Protein AF-A0A7V8XW16-F1 (afdb_monomer_lite)

Structure (mmCIF, N/CA/C/O backbone):
data_AF-A0A7V8XW16-F1
#
_entry.id   AF-A0A7V8XW16-F1
#
loop_
_atom_site.group_PDB
_atom_site.id
_atom_site.type_symbol
_atom_site.label_atom_id
_atom_site.label_alt_id
_atom_site.label_comp_id
_atom_site.label_asym_id
_atom_site.label_entity_id
_atom_site.label_seq_id
_atom_site.pdbx_PDB_ins_code
_atom_site.Cartn_x
_atom_site.Cartn_y
_atom_site.Cartn_z
_atom_site.occupancy
_atom_site.B_iso_or_equiv
_atom_site.auth_seq_id
_atom_site.auth_comp_id
_atom_site.auth_asym_id
_atom_site.auth_atom_id
_atom_site.pdbx_PDB_model_num
ATOM 1 N N . MET A 1 1 ? -7.260 -81.302 -25.056 1.00 42.00 1 MET A N 1
ATOM 2 C CA . MET A 1 1 ? -6.307 -81.467 -23.943 1.00 42.00 1 MET A CA 1
ATOM 3 C C . MET A 1 1 ? -6.481 -80.264 -23.031 1.00 42.00 1 MET A C 1
ATOM 5 O O . MET A 1 1 ? -6.349 -79.137 -23.478 1.00 42.00 1 MET A O 1
ATOM 9 N N . THR A 1 2 ? -6.984 -80.568 -21.843 1.00 53.09 2 THR A N 1
ATOM 10 C CA . THR A 1 2 ? -7.449 -79.770 -20.698 1.00 53.09 2 THR A CA 1
ATOM 11 C C . THR A 1 2 ? -6.570 -78.567 -20.324 1.00 53.09 2 THR A C 1
ATOM 13 O O . THR A 1 2 ? -5.355 -78.715 -20.327 1.00 53.09 2 THR A O 1
ATOM 16 N N . ILE A 1 3 ? -7.183 -77.427 -19.962 1.00 49.59 3 ILE A N 1
ATOM 17 C CA . ILE A 1 3 ? -7.060 -76.681 -18.679 1.00 49.59 3 ILE A CA 1
ATOM 18 C C . ILE A 1 3 ? -7.885 -75.381 -18.832 1.00 49.59 3 ILE A C 1
ATOM 20 O O . ILE A 1 3 ? -7.609 -74.576 -19.711 1.00 49.59 3 ILE A O 1
ATOM 24 N N . ASP A 1 4 ? -9.086 -75.267 -18.271 1.00 45.62 4 ASP A N 1
ATOM 25 C CA . ASP A 1 4 ? -9.503 -75.062 -16.871 1.00 45.62 4 ASP A CA 1
ATOM 26 C C . ASP A 1 4 ? -9.570 -73.583 -16.447 1.00 45.62 4 ASP A C 1
ATOM 28 O O . ASP A 1 4 ? -8.579 -72.860 -16.464 1.00 45.62 4 ASP A O 1
ATOM 32 N N . LYS A 1 5 ? -10.795 -73.211 -16.044 1.00 54.81 5 LYS A N 1
ATOM 33 C CA . LYS A 1 5 ? -11.157 -72.338 -14.919 1.00 54.81 5 LYS A CA 1
ATOM 34 C C . LYS A 1 5 ? -10.254 -71.132 -14.681 1.00 54.81 5 LYS A C 1
ATOM 36 O O . LYS A 1 5 ? -9.248 -71.307 -14.032 1.00 54.81 5 LYS A O 1
ATOM 41 N N . TYR A 1 6 ? -10.708 -69.925 -15.021 1.00 50.31 6 TYR A N 1
ATOM 42 C CA . TYR A 1 6 ? -10.823 -68.820 -14.051 1.00 50.31 6 TYR A CA 1
ATOM 43 C C . TYR A 1 6 ? -11.860 -67.813 -14.561 1.00 50.31 6 TYR A C 1
ATOM 45 O O . TYR A 1 6 ? -11.567 -66.792 -15.174 1.00 50.31 6 TYR A O 1
ATOM 53 N N . LEU A 1 7 ? -13.116 -68.162 -14.285 1.00 50.84 7 LEU A N 1
ATOM 54 C CA . LEU A 1 7 ? -14.192 -67.220 -14.005 1.00 50.84 7 LEU A CA 1
ATOM 55 C C . LEU A 1 7 ? -13.678 -66.205 -12.971 1.00 50.84 7 LEU A C 1
ATOM 57 O O . LEU A 1 7 ? -13.521 -66.554 -11.803 1.00 50.84 7 LEU A O 1
ATOM 61 N N . LEU A 1 8 ? -13.428 -64.964 -13.380 1.00 44.19 8 LEU A N 1
ATOM 62 C CA . LEU A 1 8 ? -13.326 -63.846 -12.445 1.00 44.19 8 LEU A CA 1
ATOM 63 C C . LEU A 1 8 ? -14.426 -62.842 -12.785 1.00 44.19 8 LEU A C 1
ATOM 65 O O . LEU A 1 8 ? -14.231 -61.841 -13.467 1.00 44.19 8 LEU A O 1
ATOM 69 N N . ALA A 1 9 ? -15.631 -63.188 -12.337 1.00 48.09 9 ALA A N 1
ATOM 70 C CA . ALA A 1 9 ? -16.752 -62.273 -12.258 1.00 48.09 9 ALA A CA 1
ATOM 71 C C . ALA A 1 9 ? -16.420 -61.211 -11.200 1.00 48.09 9 ALA A C 1
ATOM 73 O O . ALA A 1 9 ? -16.455 -61.480 -10.000 1.00 48.09 9 ALA A O 1
ATOM 74 N N . PHE A 1 10 ? -16.066 -60.008 -11.647 1.00 48.50 10 PHE A N 1
ATOM 75 C CA . PHE A 1 10 ? -15.951 -58.843 -10.777 1.00 48.50 10 PHE A CA 1
ATOM 76 C C . PHE A 1 10 ? -17.370 -58.386 -10.407 1.00 48.50 10 PHE A C 1
ATOM 78 O O . PHE A 1 10 ? -18.040 -57.686 -11.165 1.00 48.50 10 PHE A O 1
ATOM 85 N N . ILE A 1 11 ? -17.860 -58.848 -9.256 1.00 60.16 11 ILE A N 1
ATOM 86 C CA . ILE A 1 11 ? -19.118 -58.389 -8.665 1.00 60.16 11 ILE A CA 1
ATOM 87 C C . ILE A 1 11 ? -18.878 -56.990 -8.086 1.00 60.16 11 ILE A C 1
ATOM 89 O O . ILE A 1 11 ? -18.139 -56.818 -7.118 1.00 60.16 11 ILE A O 1
ATOM 93 N N . LEU A 1 12 ? -19.513 -55.987 -8.693 1.00 48.97 12 LEU A N 1
ATOM 94 C CA . LEU A 1 12 ? -19.638 -54.627 -8.171 1.00 48.97 12 LEU A CA 1
ATOM 95 C C . LEU A 1 12 ? -20.512 -54.649 -6.908 1.00 48.97 12 LEU A C 1
ATOM 97 O O . LEU A 1 12 ? -21.738 -54.644 -6.984 1.00 48.97 12 LEU A O 1
ATOM 101 N N . ALA A 1 13 ? -19.881 -54.679 -5.736 1.00 50.69 13 ALA A N 1
ATOM 102 C CA . ALA A 1 13 ? -20.558 -54.436 -4.469 1.00 50.69 13 ALA A CA 1
ATOM 103 C C . ALA A 1 13 ? -20.753 -52.921 -4.278 1.00 50.69 13 ALA A C 1
ATOM 105 O O . ALA A 1 13 ? -19.838 -52.205 -3.874 1.00 50.69 13 ALA A O 1
ATOM 106 N N . SER A 1 14 ? -21.952 -52.419 -4.582 1.00 54.06 14 SER A N 1
ATOM 107 C CA . SER A 1 14 ? -22.382 -51.070 -4.201 1.00 54.06 14 SER A CA 1
ATOM 108 C C . SER A 1 14 ? -22.624 -51.016 -2.692 1.00 54.06 14 SER A C 1
ATOM 110 O O . SER A 1 14 ? -23.648 -51.485 -2.200 1.00 54.06 14 SER A O 1
ATOM 112 N N . LEU A 1 15 ? -21.682 -50.440 -1.947 1.00 56.09 15 LEU A N 1
ATOM 113 C CA . LEU A 1 15 ? -21.890 -50.104 -0.540 1.00 56.09 15 LEU A CA 1
ATOM 114 C C . LEU A 1 15 ? -22.775 -48.848 -0.441 1.00 56.09 15 LEU A C 1
ATOM 116 O O . LEU A 1 15 ? -22.436 -47.826 -1.046 1.00 56.09 15 LEU A O 1
ATOM 120 N N . PRO A 1 16 ? -23.878 -48.866 0.327 1.00 57.34 16 PRO A N 1
ATOM 121 C CA . PRO A 1 16 ? -24.601 -47.648 0.651 1.00 57.34 16 PRO A CA 1
ATOM 122 C C . PRO A 1 16 ? -23.764 -46.841 1.647 1.00 57.34 16 PRO A C 1
ATOM 124 O O . PRO A 1 16 ? -23.617 -47.220 2.810 1.00 57.34 16 PRO A O 1
ATOM 127 N N . VAL A 1 17 ? -23.216 -45.714 1.194 1.00 64.69 17 VAL A N 1
ATOM 128 C CA . VAL A 1 17 ? -22.647 -44.698 2.084 1.00 64.69 17 VAL A CA 1
ATOM 129 C C . VAL A 1 17 ? -23.797 -44.136 2.921 1.00 64.69 17 VAL A C 1
ATOM 131 O O . VAL A 1 17 ? -24.551 -43.274 2.475 1.00 64.69 17 VAL A O 1
ATOM 134 N N . HIS A 1 18 ? -23.957 -44.652 4.139 1.00 51.59 18 HIS A N 1
ATOM 135 C CA . HIS A 1 18 ? -24.750 -43.994 5.167 1.00 51.59 18 HIS A CA 1
ATOM 136 C C . HIS A 1 18 ? -24.016 -42.712 5.556 1.00 51.59 18 HIS A C 1
ATOM 138 O O . HIS A 1 18 ? -23.058 -42.734 6.329 1.00 51.59 18 HIS A O 1
ATOM 144 N N . ALA A 1 19 ? -24.459 -41.587 4.999 1.00 56.69 19 ALA A N 1
ATOM 145 C CA . ALA A 1 19 ? -24.090 -40.272 5.485 1.00 56.69 19 ALA A CA 1
ATOM 146 C C . ALA A 1 19 ? -24.681 -40.102 6.893 1.00 56.69 19 ALA A C 1
ATOM 148 O O . ALA A 1 19 ? -25.817 -39.667 7.066 1.00 56.69 19 ALA A O 1
ATOM 149 N N . ALA A 1 20 ? -23.917 -40.484 7.915 1.00 51.78 20 ALA A N 1
ATOM 150 C CA . ALA A 1 20 ? -24.193 -40.073 9.278 1.00 51.78 20 ALA A CA 1
ATOM 151 C C . ALA A 1 20 ? -24.086 -38.540 9.325 1.00 51.78 20 ALA A C 1
ATOM 153 O O . ALA A 1 20 ? -22.991 -37.981 9.285 1.00 51.78 20 ALA A O 1
ATOM 154 N N . GLN A 1 21 ? -25.232 -37.855 9.372 1.00 58.94 21 GLN A N 1
ATOM 155 C CA . GLN A 1 21 ? -25.325 -36.430 9.683 1.00 58.94 21 GLN A CA 1
ATOM 156 C C . GLN A 1 21 ? -24.790 -36.204 11.103 1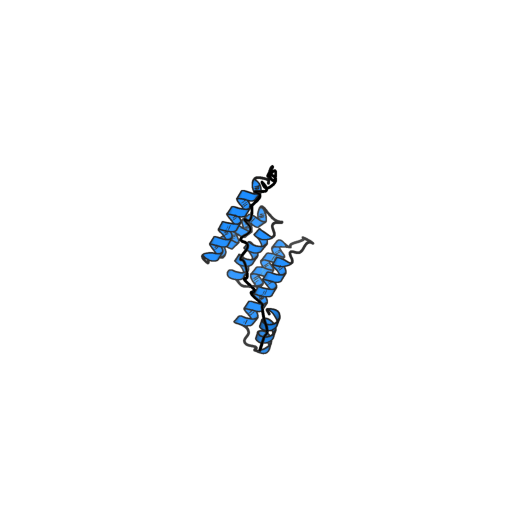.00 58.94 21 GLN A C 1
ATOM 158 O O . GLN A 1 21 ? -25.531 -36.198 12.085 1.00 58.94 21 GLN A O 1
ATOM 163 N N . GLN A 1 22 ? -23.479 -36.017 11.228 1.00 60.03 22 GLN A N 1
ATOM 164 C CA . GLN A 1 22 ? -22.894 -35.419 12.418 1.00 60.03 22 GLN A CA 1
ATOM 165 C C . GLN A 1 22 ? -23.347 -33.959 12.452 1.00 60.03 22 GLN A C 1
ATOM 167 O O . GLN A 1 22 ? -22.836 -33.117 11.716 1.00 60.03 22 GLN A O 1
ATOM 172 N N . LYS A 1 23 ? -24.355 -33.670 13.282 1.00 58.81 23 LYS A N 1
ATOM 173 C CA . LYS A 1 23 ? -24.757 -32.308 13.643 1.00 58.81 23 LYS A CA 1
ATOM 174 C C . LYS A 1 23 ? -23.497 -31.572 14.124 1.00 58.81 23 LYS A C 1
ATOM 176 O O . LYS A 1 23 ? -22.943 -31.984 15.145 1.00 58.81 23 LYS A O 1
ATOM 181 N N . PRO A 1 24 ? -23.020 -30.531 13.417 1.00 62.97 24 PRO A N 1
ATOM 182 C CA . PRO A 1 24 ? -21.877 -29.760 13.879 1.00 62.97 24 PRO A CA 1
ATOM 183 C C . PRO A 1 24 ? -22.182 -29.244 15.290 1.00 62.97 24 PRO A C 1
ATOM 185 O O . PRO A 1 24 ? -23.312 -28.790 15.517 1.00 62.97 24 PRO A O 1
ATOM 188 N N . PRO A 1 25 ? -21.240 -29.316 16.250 1.00 60.47 25 PRO A N 1
ATOM 189 C CA . PRO A 1 25 ? -21.440 -28.668 17.535 1.00 60.47 25 PRO A CA 1
ATOM 190 C C . PRO A 1 25 ? -21.761 -27.202 17.256 1.00 60.47 25 PRO A C 1
ATOM 192 O O . PRO A 1 25 ? -21.058 -26.546 16.481 1.00 60.47 25 PRO A O 1
ATOM 195 N N . ALA A 1 26 ? -22.864 -26.716 17.827 1.00 65.12 26 ALA A N 1
ATOM 196 C CA . ALA A 1 26 ? -23.219 -25.312 17.757 1.00 65.12 26 ALA A CA 1
ATOM 197 C C . ALA A 1 26 ? -22.034 -24.533 18.332 1.00 65.12 26 ALA A C 1
ATOM 199 O O . ALA A 1 26 ? -21.800 -24.556 19.538 1.00 65.12 26 ALA A O 1
ATOM 200 N N . ARG A 1 27 ? -21.234 -23.910 17.457 1.00 61.12 27 ARG A N 1
ATOM 201 C CA . ARG A 1 27 ? -20.294 -22.883 17.889 1.00 61.12 27 ARG A CA 1
ATOM 202 C C . ARG A 1 27 ? -21.161 -21.825 18.534 1.00 61.12 27 ARG A C 1
ATOM 204 O O . ARG A 1 27 ? -21.976 -21.209 17.850 1.00 61.12 27 ARG A O 1
ATOM 211 N N . ASP A 1 28 ? -21.010 -21.678 19.837 1.00 54.03 28 ASP A N 1
ATOM 212 C CA . ASP A 1 28 ? -21.559 -20.556 20.563 1.00 54.03 28 ASP A CA 1
ATOM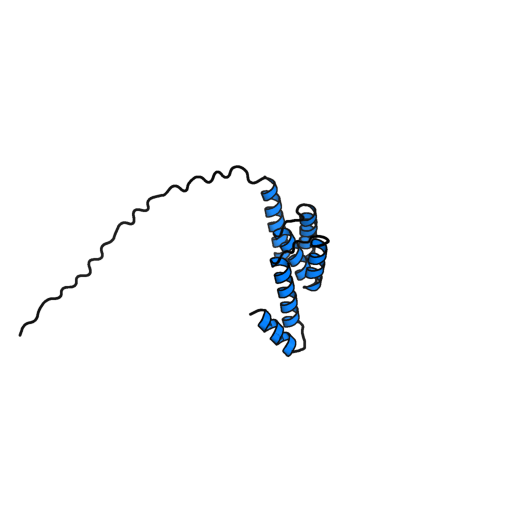 213 C C . ASP A 1 28 ? -20.889 -19.299 19.989 1.00 54.03 28 ASP A C 1
ATOM 215 O O . ASP A 1 28 ? -19.769 -18.936 20.343 1.00 54.03 28 ASP A O 1
ATOM 219 N N . LEU A 1 29 ? -21.531 -18.693 18.987 1.00 57.91 29 LEU A N 1
ATOM 220 C CA . LEU A 1 29 ? -21.143 -17.423 18.371 1.00 57.91 29 LEU A CA 1
ATOM 221 C C . LEU A 1 29 ? -21.500 -16.259 19.307 1.00 57.91 29 LEU A C 1
ATOM 223 O O . LEU A 1 29 ? -21.876 -15.179 18.846 1.00 57.91 29 LEU A O 1
ATOM 227 N N . ALA A 1 30 ? -21.417 -16.480 20.621 1.00 55.84 30 ALA A N 1
ATOM 228 C CA . ALA A 1 30 ? -21.608 -15.466 21.631 1.00 55.84 30 ALA A CA 1
ATOM 229 C C . ALA A 1 30 ? -20.561 -14.361 21.432 1.00 55.84 30 ALA A C 1
ATOM 231 O O . ALA A 1 30 ? -19.410 -14.449 21.847 1.00 55.84 30 ALA A O 1
ATOM 232 N N . GLN A 1 31 ? -21.036 -13.312 20.759 1.00 56.22 31 GLN A N 1
ATOM 233 C CA . GLN A 1 31 ? -20.579 -11.930 20.812 1.00 56.22 31 GLN A CA 1
ATOM 234 C C . GLN A 1 31 ? -19.172 -11.672 20.261 1.00 56.22 31 GLN A C 1
ATOM 236 O O . GLN A 1 31 ? -18.237 -11.312 20.973 1.00 56.22 31 GLN A O 1
ATOM 241 N N . ARG A 1 32 ? -19.061 -11.691 18.926 1.00 52.06 32 ARG A N 1
ATOM 242 C CA . ARG A 1 32 ? -18.093 -10.812 18.256 1.00 52.06 32 ARG A CA 1
ATOM 243 C C . ARG A 1 32 ? -18.569 -9.362 18.463 1.00 52.06 32 ARG A C 1
ATOM 245 O O . ARG A 1 32 ? -19.736 -9.091 18.175 1.00 52.06 32 ARG A O 1
ATOM 252 N N . PRO A 1 33 ? -17.735 -8.439 18.972 1.00 51.62 33 PRO A N 1
ATOM 253 C CA . PRO A 1 33 ? -18.160 -7.069 19.234 1.00 51.62 33 PRO A CA 1
ATOM 254 C C . PRO A 1 33 ? -18.676 -6.408 17.950 1.00 51.62 33 PRO A C 1
ATOM 256 O O . PRO A 1 33 ? -18.079 -6.532 16.880 1.00 51.62 33 PRO A O 1
ATOM 259 N N . VAL A 1 34 ? -19.792 -5.689 18.081 1.00 54.88 34 VAL A N 1
ATOM 260 C CA . VAL A 1 34 ? -20.587 -5.058 17.007 1.00 54.88 34 VAL A CA 1
ATOM 261 C C . VAL A 1 34 ? -19.758 -4.112 16.109 1.00 54.88 34 VAL A C 1
ATOM 263 O O . VAL A 1 34 ? -20.142 -3.832 14.979 1.00 54.88 34 VAL A O 1
ATOM 266 N N . ALA A 1 35 ? -18.567 -3.695 16.553 1.00 55.53 35 ALA A N 1
ATOM 267 C CA . ALA A 1 35 ? -17.616 -2.890 15.781 1.00 55.53 35 ALA A CA 1
ATOM 268 C C . ALA A 1 35 ? -17.094 -3.575 14.497 1.00 55.53 35 ALA A C 1
ATOM 270 O O . ALA A 1 35 ? -16.812 -2.890 13.515 1.00 55.53 35 ALA A O 1
ATOM 271 N N . ALA A 1 36 ? -17.016 -4.912 14.459 1.00 58.41 36 ALA A N 1
ATOM 272 C CA . ALA A 1 36 ? -16.474 -5.642 13.307 1.00 58.41 36 ALA A CA 1
ATOM 273 C C . ALA A 1 36 ? -17.348 -5.544 12.036 1.00 58.41 36 ALA A C 1
ATOM 275 O O . ALA A 1 36 ? -16.844 -5.731 10.930 1.00 58.41 36 ALA A O 1
ATOM 276 N N . GLY A 1 37 ? -18.649 -5.251 12.174 1.00 66.31 37 GLY A N 1
ATOM 277 C CA . GLY A 1 37 ? -19.562 -5.115 11.031 1.00 66.31 37 GLY A CA 1
ATOM 278 C C . GLY A 1 37 ? -19.337 -3.832 10.225 1.00 66.31 37 GLY A C 1
ATOM 279 O O . GLY A 1 37 ? -19.412 -3.851 8.994 1.00 66.31 37 GLY A O 1
ATOM 280 N N . ASN A 1 38 ? -19.001 -2.736 10.909 1.00 86.12 38 ASN A N 1
ATOM 281 C CA . ASN A 1 38 ? -18.786 -1.441 10.264 1.00 86.12 38 ASN A CA 1
ATOM 282 C C . ASN A 1 38 ? -17.452 -1.413 9.513 1.00 86.12 38 ASN A C 1
ATOM 284 O O . ASN A 1 38 ? -17.430 -1.042 8.343 1.00 86.12 38 ASN A O 1
ATOM 288 N N . GLU A 1 39 ? -16.367 -1.896 10.132 1.00 92.50 39 GLU A N 1
ATOM 289 C CA . GLU A 1 39 ? -15.048 -1.936 9.486 1.00 92.50 39 GLU A CA 1
ATOM 290 C C . GLU A 1 39 ? -15.062 -2.800 8.219 1.00 92.50 39 GLU A C 1
ATOM 292 O O . GLU A 1 39 ? -14.570 -2.374 7.179 1.00 92.50 39 GLU A O 1
ATOM 297 N N . ALA A 1 40 ? -15.665 -3.992 8.271 1.00 94.50 40 ALA A N 1
ATOM 298 C CA . ALA A 1 40 ? -15.735 -4.878 7.110 1.00 94.50 40 ALA A CA 1
ATOM 299 C C . ALA A 1 40 ? -16.510 -4.246 5.940 1.00 94.50 40 ALA A C 1
ATOM 301 O O . ALA A 1 40 ? -16.095 -4.365 4.786 1.00 94.50 40 ALA A O 1
ATOM 302 N N . THR A 1 41 ? -17.608 -3.546 6.238 1.00 95.81 41 THR A N 1
ATOM 303 C CA . THR A 1 41 ? -18.411 -2.842 5.229 1.00 95.81 41 THR A CA 1
ATOM 304 C C . THR A 1 41 ? -17.630 -1.681 4.615 1.00 95.81 41 THR A C 1
ATOM 306 O O . THR A 1 41 ? -17.599 -1.526 3.396 1.00 95.81 41 THR A O 1
ATOM 309 N N . GLU A 1 42 ? -16.950 -0.881 5.436 1.00 96.69 42 GLU A N 1
ATOM 310 C CA . GLU A 1 42 ? -16.113 0.220 4.957 1.00 96.69 42 GLU A CA 1
ATOM 311 C C . GLU A 1 42 ? -14.911 -0.276 4.143 1.00 96.69 42 GLU A C 1
ATOM 313 O O . GLU A 1 42 ? -14.607 0.299 3.099 1.00 96.69 42 GLU A O 1
ATOM 318 N N . LEU A 1 43 ? -14.280 -1.386 4.545 1.00 97.81 43 LEU A N 1
ATOM 319 C CA . LEU A 1 43 ? -13.213 -2.024 3.773 1.00 97.81 43 LEU A CA 1
ATOM 320 C C . LEU A 1 43 ? -13.727 -2.462 2.403 1.00 97.81 43 LEU A C 1
ATOM 322 O O . LEU A 1 43 ? -13.099 -2.154 1.392 1.00 97.81 43 LEU A O 1
ATOM 326 N N . ALA A 1 44 ? -14.876 -3.142 2.356 1.00 98.06 44 ALA A N 1
ATOM 327 C CA . ALA A 1 44 ? -15.490 -3.564 1.100 1.00 98.06 44 ALA A CA 1
ATOM 328 C C . ALA A 1 44 ? -15.774 -2.363 0.181 1.00 98.06 44 ALA A C 1
ATOM 330 O O . ALA A 1 44 ? -15.426 -2.397 -1.001 1.00 98.06 44 ALA A O 1
ATOM 331 N N . ASN A 1 45 ? -16.307 -1.269 0.735 1.00 98.06 45 ASN A N 1
ATOM 332 C CA . ASN A 1 45 ? -16.525 -0.023 -0.001 1.00 98.06 45 ASN A CA 1
ATOM 333 C C . ASN A 1 45 ? -15.208 0.574 -0.525 1.00 98.06 45 ASN A C 1
ATOM 335 O O . ASN A 1 45 ? -15.148 1.032 -1.664 1.00 98.06 45 ASN A O 1
ATOM 339 N N . GLY A 1 46 ? -14.139 0.546 0.272 1.00 98.31 46 GLY A N 1
ATOM 340 C CA . GLY A 1 46 ? -12.811 1.005 -0.138 1.00 98.31 46 GLY A CA 1
ATOM 341 C C . GLY A 1 46 ? -12.240 0.214 -1.310 1.00 98.31 46 GLY A C 1
ATOM 342 O O . GLY A 1 46 ? -11.794 0.799 -2.298 1.00 98.31 46 GLY A O 1
ATOM 343 N N . TRP A 1 47 ? -12.316 -1.114 -1.249 1.00 98.50 47 TRP A N 1
ATOM 344 C CA . TRP A 1 47 ? -11.894 -1.973 -2.355 1.00 98.50 47 TRP A CA 1
ATOM 345 C C . TRP A 1 47 ? -12.749 -1.761 -3.605 1.00 98.50 47 TRP A C 1
ATOM 347 O O . TRP A 1 47 ? -12.218 -1.737 -4.716 1.00 98.50 47 TRP A O 1
ATOM 357 N N . GLN A 1 48 ? -14.053 -1.528 -3.441 1.00 98.62 48 GLN A N 1
ATOM 358 C CA . GLN A 1 48 ? -14.937 -1.174 -4.548 1.00 98.62 48 GLN A CA 1
ATOM 359 C C . GLN A 1 48 ? -14.541 0.164 -5.195 1.00 98.62 48 GLN A C 1
ATOM 361 O O . GLN A 1 48 ? -14.522 0.256 -6.421 1.00 98.62 48 GLN A O 1
ATOM 366 N N . LEU A 1 49 ? -14.172 1.185 -4.412 1.00 98.62 49 LEU A N 1
ATOM 367 C CA . LEU A 1 49 ? -13.656 2.453 -4.945 1.00 98.62 49 LEU A CA 1
ATOM 368 C C . LEU A 1 49 ? -12.376 2.234 -5.767 1.00 98.62 49 LEU A C 1
ATOM 370 O O . LEU A 1 49 ? -12.265 2.760 -6.875 1.00 98.62 49 LEU A O 1
ATOM 374 N N . LEU A 1 50 ? -11.447 1.397 -5.290 1.00 98.44 50 LEU A N 1
ATOM 375 C CA . LEU A 1 50 ? -10.243 1.038 -6.052 1.00 98.44 50 LEU A CA 1
ATOM 376 C C . LEU A 1 50 ? -10.558 0.285 -7.343 1.00 98.44 50 LEU A C 1
ATOM 378 O O . LEU A 1 50 ? -9.922 0.545 -8.365 1.00 98.44 50 LEU A O 1
ATOM 382 N N . ALA A 1 51 ? -11.528 -0.628 -7.316 1.00 98.19 51 ALA A N 1
ATOM 383 C CA . ALA A 1 51 ? -11.974 -1.355 -8.502 1.00 98.19 51 ALA A CA 1
ATOM 384 C C . ALA A 1 51 ? -12.601 -0.423 -9.554 1.00 98.19 51 ALA A C 1
ATOM 386 O O . ALA A 1 51 ? -12.486 -0.674 -10.748 1.00 98.19 51 ALA A O 1
ATOM 387 N N . GLN A 1 52 ? -13.211 0.681 -9.119 1.00 98.25 52 GLN A N 1
ATOM 388 C CA . GLN A 1 52 ? -13.769 1.723 -9.987 1.00 98.25 52 GLN A CA 1
ATOM 389 C C . GLN A 1 52 ? -12.725 2.746 -10.469 1.00 98.25 52 GLN A C 1
ATOM 391 O O . GLN A 1 52 ? -13.091 3.726 -11.114 1.00 98.25 52 GLN A O 1
ATOM 396 N N . GLY A 1 53 ? -11.442 2.581 -10.124 1.00 97.62 53 GLY A N 1
ATOM 397 C CA . GLY A 1 53 ? -10.390 3.556 -10.436 1.00 97.62 53 GLY A CA 1
ATOM 398 C C . GLY A 1 53 ? -10.457 4.840 -9.600 1.00 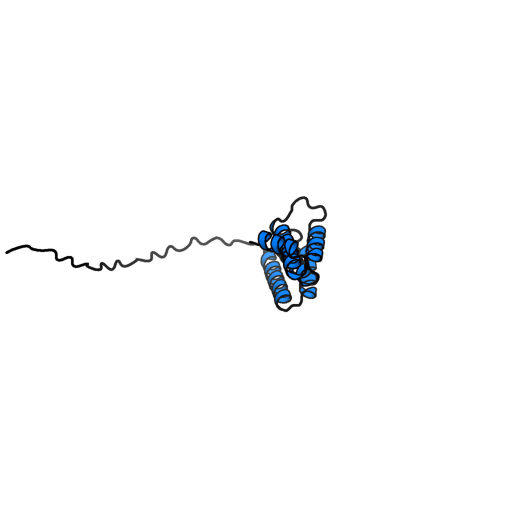97.62 53 GLY A C 1
ATOM 399 O O . GLY A 1 53 ? -9.693 5.772 -9.834 1.00 97.62 53 GLY A O 1
ATOM 400 N N . ARG A 1 54 ? -11.333 4.899 -8.590 1.00 98.38 54 ARG A N 1
ATOM 401 C CA . ARG A 1 54 ? -11.509 6.050 -7.692 1.00 98.38 54 ARG A CA 1
ATOM 402 C C . ARG A 1 54 ? -10.484 6.006 -6.557 1.00 98.38 54 ARG A C 1
ATOM 404 O O . ARG A 1 54 ? -10.828 5.898 -5.380 1.00 98.38 54 ARG A O 1
ATOM 411 N N . THR A 1 55 ? -9.204 6.062 -6.919 1.00 97.81 55 THR A N 1
ATOM 412 C CA . THR A 1 55 ? -8.070 5.901 -5.992 1.00 97.81 55 THR A CA 1
ATOM 413 C C . THR A 1 55 ? -8.026 6.983 -4.913 1.00 97.81 55 THR A C 1
ATOM 415 O O . THR A 1 55 ? -7.824 6.662 -3.745 1.00 97.81 55 THR A O 1
ATOM 418 N N . ALA A 1 56 ? -8.304 8.245 -5.260 1.00 95.94 56 ALA A N 1
ATOM 419 C CA . ALA A 1 56 ? -8.341 9.353 -4.300 1.00 95.94 56 ALA A CA 1
ATOM 420 C C . ALA A 1 56 ? -9.453 9.196 -3.243 1.00 95.94 56 ALA A C 1
ATOM 422 O O . ALA A 1 56 ? -9.235 9.442 -2.052 1.00 95.94 56 ALA A O 1
ATOM 423 N N . ASP A 1 57 ? -10.636 8.734 -3.659 1.00 97.81 57 ASP A N 1
ATOM 424 C CA . ASP A 1 57 ? -11.751 8.473 -2.744 1.00 97.81 57 ASP A CA 1
ATOM 425 C C . ASP A 1 57 ? -11.439 7.294 -1.817 1.00 97.81 57 ASP A C 1
ATOM 427 O O . ASP A 1 57 ? -11.689 7.370 -0.611 1.00 97.81 57 ASP A O 1
ATOM 431 N N . ALA A 1 58 ? -10.843 6.227 -2.360 1.00 98.25 58 ALA A N 1
ATOM 432 C CA . ALA A 1 58 ? -10.384 5.086 -1.574 1.00 98.25 58 ALA A CA 1
ATOM 433 C C . ALA A 1 58 ? -9.321 5.501 -0.546 1.00 98.25 58 ALA A C 1
ATOM 435 O O . ALA A 1 58 ? -9.421 5.121 0.619 1.00 98.25 58 ALA A O 1
ATOM 436 N N . ALA A 1 59 ? -8.354 6.337 -0.940 1.00 96.31 59 ALA A N 1
ATOM 437 C CA . ALA A 1 59 ? -7.322 6.857 -0.045 1.00 96.31 59 ALA A CA 1
ATOM 438 C C . ALA A 1 59 ? -7.927 7.706 1.082 1.00 96.31 59 ALA A C 1
ATOM 440 O O . ALA A 1 59 ? -7.546 7.571 2.245 1.00 96.31 59 ALA A O 1
ATOM 441 N N . THR A 1 60 ? -8.919 8.539 0.758 1.00 96.69 60 THR A N 1
ATOM 442 C CA . THR A 1 60 ? -9.628 9.366 1.743 1.00 96.69 60 THR A CA 1
ATOM 443 C C . THR A 1 60 ? -10.406 8.501 2.735 1.00 96.69 60 THR A C 1
ATOM 445 O O . THR A 1 60 ? -10.375 8.760 3.940 1.00 96.69 60 THR A O 1
ATOM 448 N N . LEU A 1 61 ? -11.084 7.453 2.258 1.00 97.69 61 LEU A N 1
ATOM 449 C CA . LEU A 1 61 ? -11.769 6.497 3.125 1.00 97.69 61 LEU A CA 1
ATOM 450 C C . LEU A 1 61 ? -10.775 5.755 4.025 1.00 97.69 61 LEU A C 1
ATOM 452 O O . LEU A 1 61 ? -10.957 5.750 5.240 1.00 97.69 61 LEU A O 1
ATOM 456 N N . ALA A 1 62 ? -9.697 5.214 3.457 1.00 97.31 62 ALA A N 1
ATOM 457 C CA . ALA A 1 62 ? -8.675 4.495 4.206 1.00 97.31 62 ALA A CA 1
ATOM 458 C C . ALA A 1 62 ? -8.015 5.377 5.278 1.00 97.31 62 ALA A C 1
ATOM 460 O O . ALA A 1 62 ? -7.827 4.932 6.407 1.00 97.31 62 ALA A O 1
ATOM 461 N N . ALA A 1 63 ? -7.739 6.651 4.982 1.00 95.06 63 ALA A N 1
ATOM 462 C CA . ALA A 1 63 ? -7.191 7.594 5.956 1.00 95.06 63 ALA A CA 1
ATOM 463 C C . ALA A 1 63 ? -8.127 7.810 7.158 1.00 95.06 63 ALA A C 1
ATOM 465 O O . ALA A 1 63 ? -7.664 7.839 8.301 1.00 95.06 63 ALA A O 1
ATOM 466 N N . ARG A 1 64 ? -9.445 7.911 6.922 1.00 96.62 64 ARG A N 1
ATOM 467 C CA . ARG A 1 64 ? -10.438 7.966 8.009 1.00 96.62 64 ARG A CA 1
ATOM 468 C C . ARG A 1 64 ? -10.445 6.670 8.815 1.00 96.62 64 ARG A C 1
ATOM 470 O O . ARG A 1 64 ? -10.395 6.718 10.040 1.00 96.62 64 ARG A O 1
ATOM 477 N N . MET A 1 65 ? -10.433 5.525 8.136 1.00 96.25 65 MET A N 1
ATOM 478 C CA . MET A 1 65 ? -10.415 4.217 8.790 1.00 96.25 65 MET A CA 1
ATOM 479 C C . MET A 1 65 ? -9.149 4.002 9.628 1.00 96.25 65 MET A C 1
ATOM 481 O O . MET A 1 65 ? -9.254 3.437 10.710 1.00 96.25 65 MET A O 1
ATOM 485 N N . ILE A 1 66 ? -7.972 4.480 9.196 1.00 94.88 66 ILE A N 1
ATOM 486 C CA . ILE A 1 66 ? -6.728 4.423 9.990 1.00 94.88 66 ILE A CA 1
ATOM 487 C C . ILE A 1 66 ? -6.869 5.235 11.278 1.00 94.88 66 ILE A C 1
ATOM 489 O O . ILE A 1 66 ? -6.393 4.800 12.325 1.00 94.88 66 ILE A O 1
ATOM 493 N N . ALA A 1 67 ? -7.514 6.403 11.221 1.00 93.12 67 ALA A N 1
ATOM 494 C CA . ALA A 1 67 ? -7.727 7.227 12.407 1.00 93.12 67 ALA A CA 1
ATOM 495 C C . ALA A 1 67 ? -8.623 6.521 13.440 1.00 93.12 67 ALA A C 1
ATOM 497 O O . ALA A 1 67 ? -8.388 6.645 14.641 1.00 93.12 67 ALA A O 1
ATOM 498 N N . THR A 1 68 ? -9.615 5.751 12.982 1.00 93.69 68 THR A N 1
ATOM 499 C CA . THR A 1 68 ? -10.527 4.992 13.852 1.00 93.69 68 THR A CA 1
ATOM 500 C C . THR A 1 68 ? -9.942 3.648 14.301 1.00 93.69 68 THR A C 1
ATOM 502 O O . THR A 1 68 ? -10.101 3.266 15.457 1.00 93.69 68 THR A O 1
ATOM 505 N N . ASN A 1 69 ? -9.228 2.946 13.417 1.00 92.88 69 ASN A N 1
ATOM 506 C CA . ASN A 1 69 ? -8.700 1.594 13.615 1.00 92.88 69 ASN A CA 1
ATOM 507 C C . ASN A 1 69 ? -7.181 1.538 13.329 1.00 92.88 69 ASN A C 1
ATOM 509 O O . ASN A 1 69 ? -6.737 0.858 12.399 1.00 92.88 69 ASN A O 1
ATOM 513 N N . PRO A 1 70 ? -6.337 2.202 14.143 1.00 90.69 70 PRO A N 1
ATOM 514 C CA . PRO A 1 70 ? -4.916 2.432 13.842 1.00 90.69 70 PRO A CA 1
ATOM 515 C C . PRO A 1 70 ? -4.020 1.184 13.879 1.00 90.69 70 PRO A C 1
ATOM 517 O O . PRO A 1 70 ? -2.826 1.290 13.591 1.00 90.69 70 PRO A O 1
ATOM 520 N N . ARG A 1 71 ? -4.568 0.030 14.278 1.00 91.44 71 ARG A N 1
ATOM 521 C CA . ARG A 1 71 ? -3.884 -1.272 14.360 1.00 91.44 71 ARG A CA 1
ATOM 522 C C . ARG A 1 71 ? -4.416 -2.295 13.351 1.00 91.44 71 ARG A C 1
ATOM 524 O O . ARG A 1 71 ? -3.986 -3.440 13.382 1.00 91.44 71 ARG A O 1
ATOM 531 N N . SER A 1 72 ? -5.375 -1.923 12.502 1.00 93.38 72 SER A N 1
ATOM 532 C CA . SER A 1 72 ? -5.932 -2.858 11.525 1.00 93.38 72 SER A CA 1
ATOM 533 C C . SER A 1 72 ? -4.997 -2.992 10.324 1.00 93.38 72 SER A C 1
ATOM 535 O O . SER A 1 72 ? -4.869 -2.071 9.514 1.00 93.38 72 SER A O 1
ATOM 537 N N . GLY A 1 73 ? -4.367 -4.161 10.186 1.00 93.81 73 GLY A N 1
ATOM 538 C CA . GLY A 1 73 ? -3.555 -4.496 9.014 1.00 93.81 73 GLY A CA 1
ATOM 539 C C . GLY A 1 73 ? -4.369 -4.512 7.713 1.00 93.81 73 GLY A C 1
ATOM 540 O O . GLY A 1 73 ? -3.856 -4.154 6.657 1.00 93.81 73 GLY A O 1
ATOM 541 N N . ALA A 1 74 ? -5.666 -4.837 7.778 1.00 96.25 74 ALA A N 1
ATOM 542 C CA . ALA A 1 74 ? -6.554 -4.791 6.614 1.00 96.25 74 ALA A CA 1
ATOM 543 C C . ALA A 1 74 ? -6.790 -3.351 6.129 1.00 96.25 74 ALA A C 1
ATOM 545 O O . ALA A 1 74 ? -6.757 -3.082 4.928 1.00 96.25 74 ALA A O 1
ATOM 546 N N . VAL A 1 75 ? -6.972 -2.415 7.067 1.00 97.06 75 VAL A N 1
ATOM 547 C CA . VAL A 1 75 ? -7.078 -0.981 6.767 1.00 97.06 75 VAL A CA 1
ATOM 548 C C . VAL A 1 75 ? -5.766 -0.438 6.201 1.00 97.06 75 VAL A C 1
ATOM 550 O O . VAL A 1 75 ? -5.793 0.316 5.228 1.00 97.06 75 VAL A O 1
ATOM 553 N N . LEU A 1 76 ? -4.623 -0.844 6.766 1.00 97.62 76 LEU A N 1
ATOM 554 C CA . LEU A 1 76 ? -3.310 -0.500 6.218 1.00 97.62 76 LEU A CA 1
ATOM 555 C C . LEU A 1 76 ? -3.168 -1.002 4.775 1.00 97.62 76 LEU A C 1
ATOM 557 O O . LEU A 1 76 ? -2.778 -0.231 3.905 1.00 97.62 76 LEU A O 1
ATOM 561 N N . GLY A 1 77 ? -3.545 -2.253 4.500 1.00 98.00 77 GLY A N 1
ATOM 562 C CA . GLY A 1 77 ? -3.514 -2.816 3.149 1.00 98.00 77 GLY A CA 1
ATOM 563 C C . GLY A 1 77 ? -4.321 -1.993 2.142 1.00 98.00 77 GLY A C 1
ATOM 564 O O . GLY A 1 77 ? -3.818 -1.677 1.066 1.00 98.00 77 GLY A O 1
ATOM 565 N N . LEU A 1 78 ? -5.537 -1.567 2.507 1.00 98.44 78 LEU A N 1
ATOM 566 C CA . LEU A 1 78 ? -6.345 -0.682 1.662 1.00 98.44 78 LEU A CA 1
ATOM 567 C C . LEU A 1 78 ? -5.659 0.676 1.424 1.00 98.44 78 LEU A C 1
ATOM 569 O O . LEU A 1 78 ? -5.661 1.177 0.299 1.00 98.44 78 LEU A O 1
ATOM 573 N N . ALA A 1 79 ? -5.080 1.276 2.469 1.00 98.06 79 ALA A N 1
ATOM 574 C CA . ALA A 1 79 ? -4.393 2.563 2.365 1.00 98.06 79 ALA A CA 1
ATOM 575 C C . ALA A 1 79 ? -3.174 2.494 1.434 1.00 98.06 79 ALA A C 1
ATOM 577 O O . ALA A 1 79 ? -2.975 3.397 0.620 1.00 98.06 79 ALA A O 1
ATOM 578 N N . LEU A 1 80 ? -2.395 1.412 1.527 1.00 98.31 80 LEU A N 1
ATOM 579 C CA . LEU A 1 80 ? -1.243 1.174 0.661 1.00 98.31 80 LEU A CA 1
ATOM 580 C C . LEU A 1 80 ? -1.670 1.022 -0.791 1.00 98.31 80 LEU A C 1
ATOM 582 O O . LEU A 1 80 ? -1.133 1.720 -1.645 1.00 98.31 80 LEU A O 1
ATOM 586 N N . GLU A 1 81 ? -2.685 0.205 -1.073 1.00 98.56 81 GLU A N 1
ATOM 587 C CA . GLU A 1 81 ? -3.132 0.019 -2.455 1.00 98.56 81 GLU A CA 1
ATOM 588 C C . GLU A 1 81 ? -3.742 1.267 -3.066 1.00 98.56 81 GLU A C 1
ATOM 590 O O . GLU A 1 81 ? -3.550 1.527 -4.255 1.00 98.56 81 GLU A O 1
ATOM 595 N N . ALA A 1 82 ? -4.429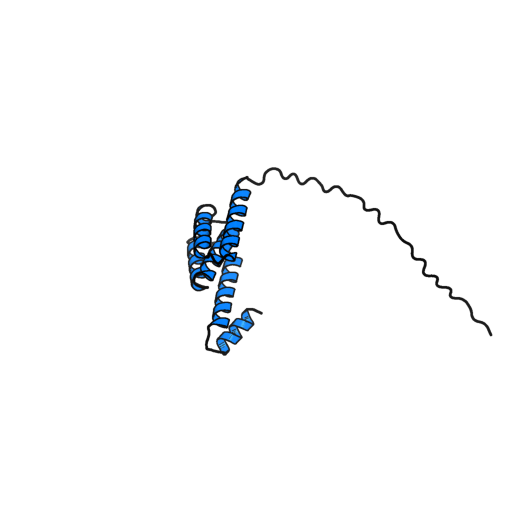 2.078 -2.266 1.00 98.38 82 ALA A N 1
ATOM 596 C CA . ALA A 1 82 ? -4.896 3.371 -2.729 1.00 98.38 82 ALA A CA 1
ATOM 597 C C . ALA A 1 82 ? -3.735 4.312 -3.076 1.00 98.38 82 ALA A C 1
ATOM 599 O O . ALA A 1 82 ? -3.772 4.949 -4.129 1.00 98.38 82 ALA A O 1
ATOM 600 N N . ALA A 1 83 ? -2.696 4.369 -2.239 1.00 98.06 83 ALA A N 1
ATOM 601 C CA . ALA A 1 83 ? -1.522 5.205 -2.476 1.00 98.06 83 ALA A CA 1
ATOM 602 C C . ALA A 1 83 ? -0.703 4.733 -3.690 1.00 98.06 83 ALA A C 1
ATOM 604 O O . ALA A 1 83 ? -0.379 5.543 -4.558 1.00 98.06 83 ALA A O 1
ATOM 605 N N . ILE A 1 84 ? -0.440 3.426 -3.791 1.00 98.38 84 ILE A N 1
ATOM 606 C CA . ILE A 1 84 ? 0.322 2.818 -4.890 1.00 98.38 84 ILE A CA 1
ATOM 607 C C . ILE A 1 84 ? -0.386 3.046 -6.224 1.00 98.38 84 ILE A C 1
ATOM 609 O O . ILE A 1 84 ? 0.230 3.494 -7.185 1.00 98.38 84 ILE A O 1
ATOM 613 N N . ARG A 1 85 ? -1.701 2.813 -6.297 1.00 97.62 85 ARG A N 1
ATOM 614 C CA . ARG A 1 85 ? -2.453 3.038 -7.542 1.00 97.62 85 ARG A CA 1
ATOM 615 C C . ARG A 1 85 ? -2.594 4.512 -7.911 1.00 97.62 85 ARG A C 1
ATOM 617 O O . ARG A 1 85 ? -2.807 4.812 -9.080 1.00 97.62 85 ARG A O 1
ATOM 624 N N . ALA A 1 86 ? -2.549 5.419 -6.936 1.00 95.94 86 ALA A N 1
ATOM 625 C CA . ALA A 1 86 ? -2.655 6.850 -7.198 1.00 95.94 86 ALA A CA 1
ATOM 626 C C . ALA A 1 86 ? -1.341 7.441 -7.723 1.00 95.94 86 ALA A C 1
ATOM 628 O O . ALA A 1 86 ? -1.369 8.221 -8.673 1.00 95.94 86 ALA A O 1
ATOM 629 N N . SER A 1 87 ? -0.215 7.081 -7.101 1.00 96.94 87 SER A N 1
ATOM 630 C CA . SER A 1 87 ? 1.053 7.799 -7.289 1.00 96.94 87 SER A CA 1
ATOM 631 C C . SER A 1 87 ? 2.299 6.905 -7.243 1.00 96.94 87 SER A C 1
ATOM 633 O O . SER A 1 87 ? 3.409 7.420 -7.121 1.00 96.94 87 SER A O 1
ATOM 635 N N . GLY A 1 88 ? 2.134 5.587 -7.330 1.00 97.12 88 GLY A N 1
ATOM 636 C CA . GLY A 1 88 ? 3.232 4.626 -7.400 1.00 97.12 88 GLY A CA 1
ATOM 637 C C . GLY A 1 88 ? 3.770 4.143 -6.052 1.00 97.12 88 GLY A C 1
ATOM 638 O O . GLY A 1 88 ? 3.325 4.544 -4.970 1.00 97.12 88 GLY A O 1
ATOM 639 N N . ALA A 1 89 ? 4.755 3.253 -6.118 1.00 97.94 89 ALA A N 1
ATOM 640 C CA . ALA A 1 89 ? 5.313 2.519 -4.991 1.00 97.94 89 ALA A CA 1
ATOM 641 C C . ALA A 1 89 ? 5.907 3.439 -3.917 1.00 97.94 89 ALA A C 1
ATOM 643 O O . ALA A 1 89 ? 5.726 3.196 -2.723 1.00 97.94 89 ALA A O 1
ATOM 644 N N . ALA A 1 90 ? 6.535 4.545 -4.328 1.00 97.94 90 ALA A N 1
ATOM 645 C CA . ALA A 1 90 ? 7.070 5.553 -3.413 1.00 97.94 90 ALA A CA 1
ATOM 646 C C . ALA A 1 90 ? 5.979 6.191 -2.531 1.00 97.94 90 ALA A C 1
ATOM 648 O O . ALA A 1 90 ? 6.195 6.417 -1.340 1.00 97.94 90 ALA A O 1
ATOM 649 N N . ALA A 1 91 ? 4.784 6.437 -3.080 1.00 97.62 91 ALA A N 1
ATOM 650 C CA . ALA A 1 91 ? 3.658 6.939 -2.296 1.00 97.62 91 ALA A CA 1
ATOM 651 C C . ALA A 1 91 ? 3.126 5.880 -1.318 1.00 97.62 91 ALA A C 1
ATOM 653 O O . ALA A 1 91 ? 2.754 6.215 -0.192 1.00 97.62 91 ALA A O 1
ATOM 654 N N . GLY A 1 92 ? 3.141 4.604 -1.720 1.00 97.50 92 GLY A N 1
ATOM 655 C CA . GLY A 1 92 ? 2.871 3.473 -0.831 1.00 97.50 92 GLY A CA 1
ATOM 656 C C . GLY A 1 92 ? 3.837 3.418 0.354 1.00 97.50 92 GLY A C 1
ATOM 657 O O . GLY A 1 92 ? 3.396 3.334 1.499 1.00 97.50 92 GLY A O 1
ATOM 658 N N . LEU A 1 93 ? 5.142 3.546 0.097 1.00 98.12 93 LEU A N 1
ATOM 659 C CA . LEU A 1 93 ? 6.164 3.588 1.144 1.00 98.12 93 LEU A CA 1
ATOM 660 C C . LEU A 1 93 ? 5.944 4.759 2.109 1.00 98.12 93 LEU A C 1
ATOM 662 O O . LEU A 1 93 ? 5.892 4.547 3.316 1.00 98.12 93 LEU A O 1
ATOM 666 N N . ALA A 1 94 ? 5.710 5.968 1.597 1.00 97.38 94 ALA A N 1
ATOM 667 C CA . ALA A 1 94 ? 5.437 7.130 2.444 1.00 97.38 94 ALA A CA 1
ATOM 668 C C . ALA A 1 94 ? 4.177 6.941 3.316 1.00 97.38 94 ALA A C 1
ATOM 670 O O . ALA A 1 94 ? 4.135 7.362 4.477 1.00 97.38 94 ALA A O 1
ATOM 671 N N . ALA A 1 95 ? 3.136 6.288 2.783 1.00 95.81 95 ALA A N 1
ATOM 672 C CA . ALA A 1 95 ? 1.941 5.945 3.549 1.00 95.81 95 ALA A CA 1
ATOM 673 C C . ALA A 1 95 ? 2.239 4.911 4.650 1.00 95.81 95 ALA A C 1
ATOM 675 O O . ALA A 1 95 ? 1.752 5.070 5.774 1.00 95.81 95 ALA A O 1
ATOM 676 N N . TYR A 1 96 ? 3.063 3.899 4.355 1.00 97.44 96 TYR A N 1
ATOM 677 C CA . TYR A 1 96 ? 3.533 2.925 5.341 1.00 97.44 96 TYR A CA 1
ATOM 678 C C . TYR A 1 96 ? 4.345 3.581 6.450 1.00 97.44 96 TYR A C 1
ATOM 680 O O . TYR A 1 96 ? 4.033 3.381 7.615 1.00 97.44 96 TYR A O 1
ATOM 688 N N . GLU A 1 97 ? 5.330 4.410 6.113 1.00 96.81 97 GLU A N 1
ATOM 689 C CA . GLU A 1 97 ? 6.185 5.097 7.086 1.00 96.81 97 GLU A CA 1
ATOM 690 C C . GLU A 1 97 ? 5.369 6.014 8.000 1.00 96.81 97 GLU A C 1
ATOM 692 O O . GLU A 1 97 ? 5.566 6.032 9.217 1.00 96.81 97 GLU A O 1
ATOM 697 N N . LYS A 1 98 ? 4.381 6.725 7.441 1.00 94.75 98 LYS A N 1
ATOM 698 C CA . LYS A 1 98 ? 3.438 7.523 8.230 1.00 94.75 98 LYS A CA 1
ATOM 699 C C . LYS A 1 98 ? 2.602 6.655 9.171 1.00 94.75 98 LYS A C 1
ATOM 701 O O . LYS A 1 98 ? 2.343 7.059 10.307 1.00 94.75 98 LYS A O 1
ATOM 706 N N . TRP A 1 99 ? 2.146 5.492 8.705 1.00 94.56 99 TRP A N 1
ATOM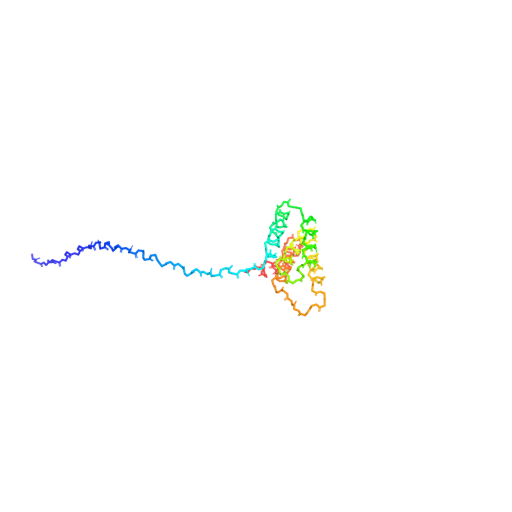 707 C CA . TRP A 1 99 ? 1.415 4.547 9.544 1.00 94.56 99 TRP A CA 1
ATOM 708 C C . TRP A 1 99 ? 2.313 3.927 10.614 1.00 94.56 99 TRP A C 1
ATOM 710 O O . TRP A 1 99 ? 1.875 3.815 11.754 1.00 94.56 99 TRP A O 1
ATOM 720 N N . LEU A 1 100 ? 3.557 3.573 10.297 1.00 95.50 100 LEU A N 1
ATOM 721 C CA . LEU A 1 100 ? 4.518 3.024 11.245 1.00 95.50 100 LEU A CA 1
ATOM 722 C C . LEU A 1 100 ? 4.782 4.068 12.335 1.00 95.50 100 LEU A C 1
ATOM 724 O O . LEU A 1 100 ? 4.531 3.817 13.514 1.00 95.50 100 LEU A O 1
ATOM 728 N N . GLY A 1 101 ? 5.125 5.299 11.951 1.00 92.38 101 GLY A N 1
ATOM 729 C CA . GLY A 1 101 ? 5.352 6.401 12.881 1.00 92.38 101 GLY A CA 1
ATOM 730 C C . GLY A 1 101 ? 6.392 6.023 13.938 1.00 92.38 101 GLY A C 1
ATOM 731 O O . GLY A 1 101 ? 7.540 5.759 13.612 1.00 92.38 101 GLY A O 1
ATOM 732 N N . GLN A 1 102 ? 5.986 5.981 15.212 1.00 84.25 102 GLN A N 1
ATOM 733 C CA . GLN A 1 102 ? 6.834 5.537 16.332 1.00 84.25 102 GLN A CA 1
ATOM 734 C C . GLN A 1 102 ? 6.575 4.081 16.764 1.00 84.25 102 GLN A C 1
ATOM 736 O O . GLN A 1 102 ? 7.052 3.648 17.813 1.00 84.25 102 GLN A O 1
ATOM 741 N N . ARG A 1 103 ? 5.764 3.326 16.015 1.00 89.19 103 ARG A N 1
ATOM 742 C CA . ARG A 1 103 ? 5.478 1.920 16.322 1.00 89.19 103 ARG A CA 1
ATOM 743 C C . ARG A 1 103 ? 6.748 1.097 16.106 1.00 89.19 103 ARG A C 1
ATOM 745 O O . ARG A 1 103 ? 7.455 1.288 15.127 1.00 89.19 103 ARG A O 1
ATOM 752 N N . SER A 1 104 ? 7.001 0.155 17.009 1.00 87.94 104 SER A N 1
ATOM 753 C CA . SER A 1 104 ? 8.104 -0.808 16.890 1.00 87.94 104 SER A CA 1
ATOM 754 C C . SER A 1 104 ? 7.715 -2.088 16.151 1.00 87.94 104 SER A C 1
ATOM 756 O O . SER A 1 104 ? 8.586 -2.872 15.786 1.00 87.94 104 SER A O 1
ATOM 758 N N . LEU A 1 105 ? 6.411 -2.326 15.979 1.00 89.94 105 LEU A N 1
ATOM 759 C CA . LEU A 1 105 ? 5.891 -3.505 15.306 1.00 89.94 105 LEU A CA 1
ATOM 760 C C . LEU A 1 105 ? 5.644 -3.189 13.833 1.00 89.94 105 LEU A C 1
ATOM 762 O O . LEU A 1 105 ? 4.810 -2.343 13.508 1.00 89.94 105 LEU A O 1
ATOM 766 N N . GLU A 1 106 ? 6.366 -3.900 12.978 1.00 93.31 106 GLU A N 1
ATOM 767 C CA . GLU A 1 106 ? 6.186 -3.876 11.531 1.00 93.31 106 GLU A CA 1
ATOM 768 C C . GLU A 1 106 ? 5.030 -4.775 11.085 1.00 93.31 106 GLU A C 1
ATOM 770 O O . GLU A 1 106 ? 4.651 -5.720 11.778 1.00 93.31 106 GLU A O 1
ATOM 775 N N . GLU A 1 107 ? 4.515 -4.505 9.886 1.00 95.44 107 GLU A N 1
ATOM 776 C CA . GLU A 1 107 ? 3.536 -5.353 9.201 1.00 95.44 107 GLU A CA 1
ATOM 777 C C . GLU A 1 107 ? 4.199 -5.992 7.972 1.00 95.44 107 GLU A C 1
ATOM 779 O O . GLU A 1 107 ? 4.247 -5.375 6.905 1.00 95.44 107 GLU A O 1
ATOM 784 N N . PRO A 1 108 ? 4.717 -7.234 8.070 1.00 95.50 108 PRO A N 1
ATOM 785 C CA . PRO A 1 108 ? 5.506 -7.845 6.996 1.00 95.50 108 PRO A CA 1
ATOM 786 C C . PRO A 1 108 ? 4.775 -7.917 5.651 1.00 95.50 108 PRO A C 1
ATOM 788 O O . PRO A 1 108 ? 5.390 -7.780 4.594 1.00 95.50 108 PRO A O 1
ATOM 791 N N . ALA A 1 109 ? 3.451 -8.098 5.676 1.00 95.62 109 ALA A N 1
ATOM 792 C CA . ALA A 1 109 ? 2.635 -8.117 4.465 1.00 95.62 109 ALA A CA 1
ATOM 793 C C . ALA A 1 109 ? 2.608 -6.752 3.751 1.00 95.62 109 ALA A C 1
ATOM 795 O O . ALA A 1 109 ? 2.603 -6.720 2.522 1.00 95.62 109 ALA A O 1
ATOM 796 N N . ALA A 1 110 ? 2.635 -5.644 4.501 1.00 96.94 110 ALA A N 1
ATOM 797 C CA . ALA A 1 110 ? 2.713 -4.294 3.948 1.00 96.94 110 ALA A CA 1
ATOM 798 C C . ALA A 1 110 ? 4.065 -4.050 3.268 1.00 96.94 110 ALA A C 1
ATOM 800 O O . ALA A 1 110 ? 4.105 -3.617 2.117 1.00 96.94 110 ALA A O 1
ATOM 801 N N . VAL A 1 111 ? 5.162 -4.399 3.946 1.00 97.06 111 VAL A N 1
ATOM 802 C CA . VAL A 1 111 ? 6.524 -4.252 3.407 1.00 97.06 111 VAL A CA 1
ATOM 803 C C . VAL A 1 111 ? 6.697 -5.072 2.132 1.00 97.06 111 VAL A C 1
ATOM 805 O O . VAL A 1 111 ? 7.170 -4.549 1.124 1.00 97.06 111 VAL A O 1
ATOM 808 N N . ARG A 1 112 ? 6.250 -6.335 2.140 1.00 97.50 112 ARG A N 1
ATOM 809 C CA . ARG A 1 112 ? 6.287 -7.187 0.946 1.00 97.50 112 ARG A CA 1
ATOM 810 C C . ARG A 1 112 ? 5.513 -6.558 -0.211 1.00 97.50 112 ARG A C 1
ATOM 812 O O . ARG A 1 112 ? 6.038 -6.490 -1.315 1.00 97.50 112 ARG A O 1
ATOM 819 N N . ARG A 1 113 ? 4.303 -6.052 0.042 1.00 97.88 113 ARG A N 1
ATOM 820 C CA . ARG A 1 113 ? 3.478 -5.440 -1.005 1.00 97.88 113 ARG A CA 1
ATOM 821 C C . ARG A 1 113 ? 4.143 -4.212 -1.634 1.00 97.88 113 ARG A C 1
ATOM 823 O O . ARG A 1 113 ? 4.048 -4.026 -2.846 1.00 97.88 113 ARG A O 1
ATOM 830 N N . ILE A 1 114 ? 4.818 -3.389 -0.830 1.00 98.44 114 ILE A N 1
ATOM 831 C CA . ILE A 1 114 ? 5.581 -2.226 -1.311 1.00 98.44 114 ILE A CA 1
ATOM 832 C C . ILE A 1 114 ? 6.776 -2.683 -2.149 1.00 98.44 114 ILE A C 1
ATOM 834 O O . ILE A 1 114 ? 6.999 -2.136 -3.224 1.00 98.44 114 ILE A O 1
ATOM 838 N N . ALA A 1 115 ? 7.512 -3.703 -1.699 1.00 98.19 115 ALA A N 1
ATOM 839 C CA . ALA A 1 115 ? 8.622 -4.267 -2.461 1.00 98.19 115 ALA A CA 1
ATOM 840 C C . ALA A 1 115 ? 8.158 -4.807 -3.825 1.00 98.19 115 ALA A C 1
ATOM 842 O O . ALA A 1 115 ? 8.768 -4.485 -4.839 1.00 98.19 115 ALA A O 1
ATOM 843 N N . GLU A 1 116 ? 7.043 -5.542 -3.865 1.00 98.38 116 GLU A N 1
ATOM 844 C CA . GLU A 1 116 ? 6.411 -5.993 -5.113 1.00 98.38 116 GLU A CA 1
ATOM 845 C C . GLU A 1 116 ? 6.077 -4.804 -6.028 1.00 98.38 116 GLU A C 1
ATOM 847 O O . GLU A 1 116 ? 6.433 -4.825 -7.200 1.00 98.38 116 GLU A O 1
ATOM 852 N N . ALA A 1 117 ? 5.494 -3.722 -5.495 1.00 98.38 117 ALA A N 1
ATOM 853 C CA . ALA A 1 117 ? 5.189 -2.526 -6.288 1.00 98.38 117 ALA A CA 1
ATOM 854 C C . ALA A 1 117 ? 6.446 -1.856 -6.875 1.00 98.38 117 ALA A C 1
ATOM 856 O O . ALA A 1 117 ? 6.427 -1.419 -8.023 1.00 98.38 117 ALA A O 1
ATOM 857 N N . ILE A 1 118 ? 7.540 -1.782 -6.107 1.00 98.31 118 ILE A N 1
ATOM 858 C CA . ILE A 1 118 ? 8.825 -1.241 -6.582 1.00 98.31 118 ILE A CA 1
ATOM 859 C C . ILE A 1 118 ? 9.375 -2.105 -7.721 1.00 98.31 118 ILE A C 1
ATOM 861 O O . ILE A 1 118 ? 9.855 -1.581 -8.728 1.00 98.31 118 ILE A O 1
ATOM 865 N N . LEU A 1 119 ? 9.320 -3.429 -7.561 1.00 98.25 119 LEU A N 1
ATOM 866 C CA . LEU A 1 119 ? 9.786 -4.368 -8.575 1.00 98.25 119 LEU A CA 1
ATOM 867 C C . LEU A 1 119 ? 8.932 -4.261 -9.842 1.00 98.25 119 LEU A C 1
ATOM 869 O O . LEU A 1 119 ? 9.495 -4.115 -10.924 1.00 98.25 119 LEU A O 1
ATOM 873 N N . ASP A 1 120 ? 7.605 -4.227 -9.718 1.00 97.94 120 ASP A N 1
ATOM 874 C CA . ASP A 1 120 ? 6.684 -4.031 -10.840 1.00 97.94 120 ASP A CA 1
ATOM 875 C C . ASP A 1 120 ? 7.007 -2.740 -11.612 1.00 97.94 120 ASP A C 1
ATOM 877 O O . ASP A 1 120 ? 7.160 -2.766 -12.836 1.00 97.94 120 ASP A O 1
ATOM 881 N N . GLU A 1 121 ? 7.207 -1.616 -10.921 1.00 97.25 121 GLU A N 1
ATOM 882 C CA . GLU A 1 121 ? 7.598 -0.350 -11.554 1.00 97.25 121 GLU A CA 1
ATOM 883 C C . GLU A 1 121 ? 8.949 -0.439 -12.268 1.00 97.25 121 GLU A C 1
ATOM 885 O O . GLU A 1 121 ? 9.089 0.058 -13.392 1.00 97.25 121 GLU A O 1
ATOM 890 N N . ALA A 1 122 ? 9.932 -1.104 -11.654 1.00 96.88 122 ALA A N 1
ATOM 891 C CA . ALA A 1 122 ? 11.238 -1.331 -12.259 1.00 96.88 122 ALA A CA 1
ATOM 892 C C . ALA A 1 122 ? 11.133 -2.186 -13.531 1.00 96.88 122 ALA A C 1
ATOM 894 O O . ALA A 1 122 ? 11.808 -1.884 -14.519 1.00 96.88 122 ALA A O 1
ATOM 895 N N . THR A 1 123 ? 10.266 -3.206 -13.553 1.00 97.44 123 THR A N 1
ATOM 896 C CA . THR A 1 123 ? 10.018 -4.000 -14.767 1.00 97.44 123 THR A CA 1
ATOM 897 C C . THR A 1 123 ? 9.341 -3.183 -15.867 1.00 97.44 123 THR A C 1
ATOM 899 O O . THR A 1 123 ? 9.713 -3.318 -17.034 1.00 97.44 123 THR A O 1
ATOM 902 N N . ALA A 1 124 ? 8.394 -2.313 -15.506 1.00 95.38 124 ALA A N 1
ATOM 903 C CA . ALA A 1 124 ? 7.594 -1.548 -16.456 1.00 95.38 124 ALA A CA 1
ATOM 904 C C . ALA A 1 124 ? 8.334 -0.333 -17.040 1.00 95.38 124 ALA A C 1
ATOM 906 O O . ALA A 1 124 ? 8.137 0.001 -18.207 1.00 95.38 124 ALA A O 1
ATOM 907 N N . SER A 1 125 ? 9.172 0.332 -16.239 1.00 93.62 125 SER A N 1
ATOM 908 C CA . SER A 1 125 ? 9.669 1.682 -16.554 1.00 93.62 125 SER A CA 1
ATOM 909 C C . SER A 1 125 ? 11.183 1.779 -16.741 1.00 93.62 125 SER A C 1
ATOM 911 O O . SER A 1 125 ? 11.662 2.775 -17.283 1.00 93.62 125 SER A O 1
ATOM 913 N N . SER A 1 126 ? 11.967 0.785 -16.308 1.00 93.38 126 SER A N 1
ATOM 914 C CA . SER A 1 126 ? 13.426 0.850 -16.458 1.00 93.38 126 SER A CA 1
ATOM 915 C C . SER A 1 126 ? 13.831 0.727 -17.926 1.00 93.38 126 SER A C 1
ATOM 917 O O . SER A 1 126 ? 13.372 -0.176 -18.623 1.00 93.38 126 SER A O 1
ATOM 919 N N . SER A 1 127 ? 14.733 1.588 -18.402 1.00 94.94 127 SER A N 1
ATOM 920 C CA . SER A 1 127 ? 15.356 1.468 -19.729 1.00 94.94 127 SER A CA 1
ATOM 921 C C . SER A 1 127 ? 16.500 0.444 -19.750 1.00 94.94 127 SER A C 1
ATOM 923 O O . SER A 1 127 ? 16.767 -0.151 -20.797 1.00 94.94 127 SER A O 1
ATOM 925 N N . ASP A 1 128 ? 17.099 0.152 -18.594 1.00 97.06 128 ASP A N 1
ATOM 926 C CA . ASP A 1 128 ? 18.183 -0.815 -18.428 1.00 97.06 128 ASP A CA 1
ATOM 927 C C . ASP A 1 128 ? 17.647 -2.258 -18.395 1.00 97.06 128 ASP A C 1
ATOM 929 O O . ASP A 1 128 ? 16.864 -2.650 -17.522 1.00 97.06 128 ASP A O 1
ATOM 933 N N . ALA A 1 129 ? 18.094 -3.069 -19.357 1.00 96.19 129 ALA A N 1
ATOM 934 C CA . ALA A 1 129 ? 17.703 -4.468 -19.478 1.00 96.19 129 ALA A CA 1
ATOM 935 C C . ALA A 1 129 ? 18.166 -5.335 -18.295 1.00 96.19 129 ALA A C 1
ATOM 937 O O . ALA A 1 129 ? 17.443 -6.256 -17.916 1.00 96.19 129 ALA A O 1
ATOM 938 N N . ALA A 1 130 ? 19.323 -5.045 -17.693 1.00 96.56 130 ALA A N 1
ATOM 939 C CA . ALA A 1 130 ? 19.834 -5.790 -16.546 1.00 96.56 130 ALA A CA 1
ATOM 940 C C . ALA A 1 130 ? 18.989 -5.529 -15.291 1.00 96.56 130 ALA A C 1
ATOM 942 O O . ALA A 1 130 ? 18.653 -6.467 -14.563 1.00 96.56 130 ALA A O 1
ATOM 943 N N . VAL A 1 131 ? 18.571 -4.275 -15.080 1.00 95.56 131 VAL A N 1
ATOM 944 C CA . VAL A 1 131 ? 17.660 -3.903 -13.984 1.00 95.56 131 VAL A CA 1
ATOM 945 C C . VAL A 1 131 ? 16.305 -4.584 -14.164 1.00 95.56 131 VAL A C 1
ATOM 947 O O . VAL A 1 131 ? 15.814 -5.209 -13.225 1.00 95.56 131 VAL A O 1
ATOM 950 N N . ARG A 1 132 ? 15.725 -4.543 -15.375 1.00 97.12 132 ARG A N 1
ATOM 951 C CA . ARG A 1 132 ? 14.454 -5.235 -15.655 1.00 97.12 132 ARG A CA 1
ATOM 952 C C . ARG A 1 132 ? 14.554 -6.744 -15.424 1.00 97.12 132 ARG A C 1
ATOM 954 O O . ARG A 1 132 ? 13.671 -7.314 -14.792 1.00 97.12 132 ARG A O 1
ATOM 961 N N . ALA A 1 133 ? 15.619 -7.390 -15.905 1.00 96.69 133 ALA A N 1
ATOM 962 C CA . ALA A 1 133 ? 15.822 -8.829 -15.727 1.00 96.69 133 ALA A CA 1
ATOM 963 C C . ALA A 1 133 ? 15.961 -9.215 -14.246 1.00 96.69 133 ALA A C 1
ATOM 965 O O . ALA A 1 133 ? 15.366 -10.196 -13.806 1.00 96.69 133 ALA A O 1
ATOM 966 N N . THR A 1 134 ? 16.695 -8.414 -13.470 1.00 97.25 134 THR A N 1
ATOM 967 C CA . THR A 1 134 ? 16.839 -8.616 -12.021 1.00 97.25 134 THR A CA 1
ATOM 968 C C . THR A 1 134 ? 15.498 -8.471 -11.301 1.00 97.25 134 THR A C 1
ATOM 970 O O . THR A 1 134 ? 15.164 -9.312 -10.471 1.00 97.25 134 THR A O 1
ATOM 973 N N . ALA A 1 135 ? 14.702 -7.453 -11.644 1.00 96.88 135 ALA A N 1
ATOM 974 C CA . ALA A 1 135 ? 13.388 -7.246 -11.037 1.00 96.88 135 ALA A CA 1
ATOM 975 C C . ALA A 1 135 ? 12.411 -8.392 -11.354 1.00 96.88 135 ALA A C 1
ATOM 977 O O . ALA A 1 135 ? 11.750 -8.894 -10.451 1.00 96.88 135 ALA A O 1
ATOM 978 N N . LEU A 1 136 ? 12.384 -8.869 -12.606 1.00 96.75 136 LEU A N 1
ATOM 979 C CA . LEU A 1 136 ? 11.587 -10.038 -12.998 1.00 96.75 136 LEU A CA 1
ATOM 980 C C . LEU A 1 136 ? 12.006 -11.304 -12.246 1.00 96.75 136 LEU A C 1
ATOM 982 O O . LEU A 1 136 ? 11.150 -12.085 -11.845 1.00 96.75 136 LEU A O 1
ATOM 986 N N . HIS A 1 137 ? 13.310 -11.509 -12.042 1.00 97.38 137 HIS A N 1
ATOM 987 C CA . HIS A 1 137 ? 13.802 -12.653 -11.279 1.00 97.38 137 HIS A CA 1
ATOM 988 C C . HIS A 1 137 ? 13.384 -12.590 -9.807 1.00 97.38 137 HIS A C 1
ATOM 990 O O . HIS A 1 137 ? 13.028 -13.614 -9.240 1.00 97.38 137 HIS A O 1
ATOM 996 N N . ALA A 1 138 ? 13.391 -11.401 -9.201 1.00 96.62 138 ALA A N 1
ATOM 997 C CA . ALA A 1 138 ? 12.980 -11.213 -7.812 1.00 96.62 138 ALA 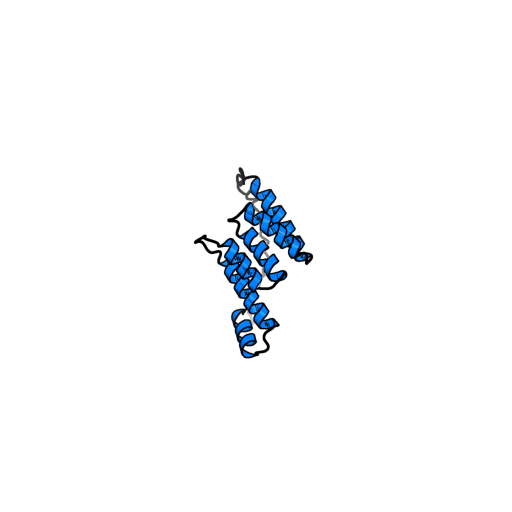A CA 1
ATOM 998 C C . ALA A 1 138 ? 11.468 -11.415 -7.576 1.00 96.62 138 ALA A C 1
ATOM 1000 O O . ALA A 1 138 ? 11.065 -11.623 -6.434 1.00 96.62 138 ALA A O 1
ATOM 1001 N N . LEU A 1 139 ? 10.644 -11.341 -8.628 1.00 95.00 139 LEU A N 1
ATOM 1002 C CA . LEU A 1 139 ? 9.194 -11.572 -8.571 1.00 95.00 139 LEU A CA 1
ATOM 1003 C C . LEU A 1 139 ? 8.785 -13.046 -8.767 1.00 95.00 139 LEU A C 1
ATOM 1005 O O . LEU A 1 139 ? 7.625 -13.374 -8.517 1.00 95.00 139 LEU A O 1
ATOM 1009 N N . ALA A 1 140 ? 9.689 -13.906 -9.253 1.00 90.62 140 ALA A N 1
ATOM 1010 C CA . ALA A 1 140 ? 9.419 -15.305 -9.611 1.00 90.62 140 ALA A CA 1
ATOM 1011 C C . ALA A 1 140 ? 9.557 -16.267 -8.421 1.00 90.62 140 ALA A C 1
ATOM 1013 O O . ALA A 1 140 ? 8.744 -17.219 -8.354 1.00 90.62 140 ALA A O 1
#

pLDDT: mean 85.21, std 18.58, range [42.0, 98.62]

Sequence (140 aa):
MTIDKYLLAFILASLPVHAAQQKPPARDLAQRPVAAGNEATELANGWQLLAQGRTADAATLAARMIATNPRSGAVLGLALEAAIRASGAAAGLAAYEKWLGQRSLEEPAAVRRIAEAILDEATASSSDAAVRATALHALA

Radius of gyration: 27.55 Å; chains: 1; bounding box: 45×91×46 Å

Secondary structure (DSSP, 8-state):
---------------------------------THHHHHHHHHHHHHHHHHTT-HHHHHHHHHHHHHH-TT-HHHHHHHHHHHHHHH-HHHHHHHHHHHHTT-S---HHHHHHHHHHHHHHHHHH-S-HHHHHHHHHHH-

Foldseek 3Di:
DDDDDDDPDPDPDDDPPPPPPPPPPPPPPPDDDPVVVVLVVLLVVLVVCVVVVVLVVSLVSLVVVCVVVLPDPSSLVSNLSSQCSVPHLVSSVVSLCVSCPVPPDHDVVSVVVSLLRVLVCQLVPPPDPVSNVVSVVVVD